Protein AF-A0A158M1P9-F1 (afdb_monomer_lite)

InterPro domains:
  IPR003829 Pirin, N-terminal domain [PF02678] (24-82)
  IPR011051 RmlC-like cupin domain superfamily [SSF51182] (9-82)
  IPR014710 RmlC-like jelly roll fold [G3DSA:2.60.120.10] (14-82)
  IPR053186 Quercetin 2,3-dioxygenase-related [PTHR43594] (4-82)

Foldseek 3Di:
DDDDDDPDDDDWDDWDDQFFAFGWTKPDACVVQNVVDPPDGTDIDGDPDDDDPPVDDTDHDDDDDPDDDDDDDDPDDDDDDD

Structure (mmCIF, N/CA/C/O backbone):
data_AF-A0A158M1P9-F1
#
_entry.id   AF-A0A158M1P9-F1
#
loop_
_atom_site.group_PDB
_atom_site.id
_atom_site.type_symbol
_atom_site.label_atom_id
_atom_site.label_alt_id
_atom_site.label_comp_id
_atom_site.label_asym_id
_atom_site.label_entity_id
_atom_site.label_seq_id
_atom_site.pdbx_PDB_ins_code
_atom_site.Cartn_x
_atom_site.Cartn_y
_atom_site.Cartn_z
_atom_site.occupancy
_atom_site.B_iso_or_equiv
_atom_site.auth_seq_id
_atom_site.auth_comp_id
_atom_site.auth_asym_id
_atom_site.auth_atom_id
_atom_site.pdbx_PDB_model_num
ATOM 1 N N . MET A 1 1 ? -30.030 -18.036 7.709 1.00 68.06 1 MET A N 1
ATOM 2 C CA . MET A 1 1 ? -28.716 -17.363 7.833 1.00 68.06 1 MET A CA 1
ATOM 3 C C . MET A 1 1 ? -28.972 -15.888 8.105 1.00 68.06 1 MET A C 1
ATOM 5 O O . MET A 1 1 ? -29.669 -15.265 7.314 1.00 68.06 1 MET A O 1
ATOM 9 N N . ASN A 1 2 ? -28.513 -15.347 9.237 1.00 80.25 2 ASN A N 1
ATOM 10 C CA . ASN A 1 2 ? -28.770 -13.946 9.592 1.00 80.25 2 ASN A CA 1
ATOM 11 C C . ASN A 1 2 ? -27.947 -13.006 8.704 1.00 80.25 2 ASN A C 1
ATOM 13 O O . ASN A 1 2 ? -26.725 -13.134 8.621 1.00 80.25 2 ASN A O 1
ATOM 17 N N . ARG A 1 3 ? -28.618 -12.056 8.047 1.00 91.06 3 ARG A N 1
ATOM 18 C CA . ARG A 1 3 ? -27.972 -11.032 7.221 1.00 91.06 3 ARG A CA 1
ATOM 19 C C . ARG A 1 3 ? -27.452 -9.914 8.121 1.00 91.06 3 ARG A C 1
ATOM 21 O O . ARG A 1 3 ? -28.196 -9.381 8.938 1.00 91.06 3 ARG A O 1
ATOM 28 N N . LYS A 1 4 ? -26.180 -9.552 7.968 1.00 94.62 4 LYS A N 1
ATOM 29 C CA . LYS A 1 4 ? -25.618 -8.371 8.638 1.00 94.62 4 LYS A CA 1
ATOM 30 C C . LYS A 1 4 ? -26.135 -7.094 7.965 1.00 94.62 4 LYS A C 1
ATOM 32 O O . LYS A 1 4 ? -26.276 -7.059 6.742 1.00 94.62 4 LYS A O 1
ATOM 37 N N . ALA A 1 5 ? -26.408 -6.062 8.762 1.00 96.06 5 ALA A N 1
ATOM 38 C CA . ALA A 1 5 ? -26.746 -4.731 8.264 1.00 96.06 5 ALA A CA 1
ATOM 39 C C . ALA A 1 5 ? -25.477 -3.963 7.859 1.00 96.06 5 ALA A C 1
ATOM 41 O O . ALA A 1 5 ? -24.428 -4.114 8.487 1.00 96.06 5 ALA A O 1
ATOM 42 N N . VAL A 1 6 ? -25.580 -3.128 6.823 1.00 94.56 6 VAL A N 1
ATOM 43 C CA . VAL A 1 6 ? -24.531 -2.163 6.468 1.00 94.56 6 VAL A CA 1
ATOM 44 C C . VAL A 1 6 ? -24.706 -0.941 7.361 1.00 94.56 6 VAL A C 1
ATOM 46 O O . VAL A 1 6 ? -25.747 -0.294 7.303 1.00 94.56 6 VAL A O 1
ATOM 49 N N . LEU A 1 7 ? -23.708 -0.651 8.195 1.00 94.12 7 LEU A N 1
ATOM 50 C CA . LEU A 1 7 ? -23.772 0.466 9.142 1.00 94.12 7 LEU A CA 1
ATOM 51 C C . LEU A 1 7 ? -23.359 1.801 8.508 1.00 94.12 7 LEU A C 1
ATOM 53 O O . LEU A 1 7 ? -23.920 2.836 8.844 1.00 94.12 7 LEU A O 1
ATOM 57 N N . GLU A 1 8 ? -22.381 1.782 7.599 1.00 92.94 8 GLU A N 1
ATOM 58 C CA . GLU A 1 8 ? -21.790 2.985 7.006 1.00 92.94 8 GLU A CA 1
ATOM 59 C C . GLU A 1 8 ? -21.176 2.661 5.632 1.00 92.94 8 GLU A C 1
ATOM 61 O O . GLU A 1 8 ? -20.729 1.535 5.395 1.00 92.94 8 GLU A O 1
ATOM 66 N N . ARG A 1 9 ? -21.135 3.649 4.727 1.00 92.88 9 ARG A N 1
ATOM 67 C CA . ARG A 1 9 ? -20.385 3.594 3.463 1.00 92.88 9 ARG A CA 1
ATOM 68 C C . ARG A 1 9 ? -19.499 4.827 3.356 1.00 92.88 9 ARG A C 1
ATOM 70 O O . ARG A 1 9 ? -20.005 5.944 3.338 1.00 92.88 9 ARG A O 1
ATOM 77 N N . LEU A 1 10 ? -18.198 4.605 3.229 1.00 90.94 10 LEU A N 1
ATOM 78 C CA . LEU A 1 10 ? -17.194 5.660 3.148 1.00 90.94 10 LEU A CA 1
ATOM 79 C C . LEU A 1 10 ? -16.649 5.779 1.725 1.00 90.94 10 LEU A C 1
ATOM 81 O O . LEU A 1 10 ? -16.495 4.778 1.024 1.00 90.94 10 LEU A O 1
ATOM 85 N N . SER A 1 11 ? -16.351 7.008 1.313 1.00 91.31 11 SER A N 1
ATOM 86 C CA . SER A 1 11 ? -15.647 7.291 0.063 1.00 91.31 11 SER A CA 1
ATOM 87 C C . SER A 1 11 ? -14.164 7.457 0.347 1.00 91.31 11 SER A C 1
ATOM 89 O O . SER A 1 11 ? -13.789 8.168 1.277 1.00 91.31 11 SER A O 1
ATOM 91 N N . ALA A 1 12 ? -13.316 6.832 -0.469 1.00 88.38 12 ALA A N 1
ATOM 92 C CA . ALA A 1 12 ? -11.880 6.990 -0.306 1.00 88.38 12 ALA A CA 1
ATOM 93 C C . ALA A 1 12 ? -11.418 8.394 -0.746 1.00 88.38 12 ALA A C 1
ATOM 95 O O . ALA A 1 12 ? -11.920 8.895 -1.765 1.00 88.38 12 ALA A O 1
ATOM 96 N N . PRO A 1 13 ? -10.456 9.000 -0.025 1.00 88.75 13 PRO A N 1
ATOM 97 C CA . PRO A 1 13 ? -9.854 10.282 -0.368 1.00 88.75 13 PRO A CA 1
ATOM 98 C C . PRO A 1 13 ? -9.161 10.263 -1.739 1.00 88.75 13 PRO A C 1
ATOM 100 O O . PRO A 1 13 ? -9.107 9.243 -2.445 1.00 88.75 13 PRO A O 1
ATOM 103 N N . SER A 1 14 ? -8.650 11.435 -2.123 1.00 92.56 14 SER A N 1
ATOM 104 C CA . SER A 1 14 ? -7.879 11.617 -3.350 1.00 92.56 14 SER A CA 1
ATOM 105 C C . SER A 1 14 ? -6.691 10.648 -3.424 1.00 92.56 14 SER A C 1
ATOM 107 O O . SER A 1 14 ? -6.097 10.327 -2.389 1.00 92.56 14 SER A O 1
ATOM 109 N N . PRO A 1 15 ? -6.326 10.185 -4.633 1.00 95.69 15 PRO A N 1
ATOM 110 C CA . PRO A 1 15 ? -5.148 9.352 -4.819 1.00 95.69 15 PRO A CA 1
ATOM 111 C C . PRO A 1 15 ? -3.865 10.052 -4.373 1.00 95.69 15 PRO A C 1
ATOM 113 O O . PRO A 1 15 ? -3.748 11.275 -4.457 1.00 95.69 15 PRO A O 1
ATOM 116 N N . HIS A 1 16 ? -2.885 9.258 -3.965 1.00 96.25 16 HIS A N 1
ATOM 117 C CA . HIS A 1 16 ? -1.522 9.701 -3.697 1.00 96.25 16 HIS A CA 1
ATOM 118 C C . HIS A 1 16 ? -0.526 8.627 -4.144 1.00 96.25 16 HIS A C 1
ATOM 120 O O . HIS A 1 16 ? -0.909 7.532 -4.553 1.00 96.25 16 HIS A O 1
ATOM 126 N N . TRP A 1 17 ? 0.761 8.955 -4.100 1.00 97.31 17 TRP A N 1
ATOM 127 C CA . TRP A 1 17 ? 1.827 8.045 -4.500 1.00 97.31 17 TRP A CA 1
ATOM 128 C C . TRP A 1 17 ? 2.528 7.453 -3.283 1.00 97.31 17 TRP A C 1
ATOM 130 O O . TRP A 1 17 ? 2.921 8.185 -2.375 1.00 97.31 17 TRP A O 1
ATOM 140 N N . VAL A 1 18 ? 2.746 6.140 -3.309 1.00 97.81 18 VAL A N 1
ATOM 141 C CA . VAL A 1 18 ? 3.728 5.462 -2.461 1.00 97.81 18 VAL A CA 1
ATOM 142 C C . VAL A 1 18 ? 4.948 5.155 -3.326 1.00 97.81 18 VAL A C 1
ATOM 144 O O . VAL A 1 18 ? 4.892 4.358 -4.268 1.00 97.81 18 VAL A O 1
ATOM 147 N N . GLY A 1 19 ? 6.048 5.853 -3.040 1.00 96.94 19 GLY A N 1
ATOM 148 C CA . GLY A 1 19 ? 7.210 5.879 -3.924 1.00 96.94 19 GLY A CA 1
ATOM 149 C C . GLY A 1 19 ? 6.842 6.401 -5.318 1.00 96.94 19 GLY A C 1
ATOM 150 O O . GLY A 1 19 ? 6.092 7.364 -5.446 1.00 96.94 19 GLY A O 1
ATOM 151 N N . ASN A 1 20 ? 7.355 5.761 -6.367 1.00 96.25 20 ASN A N 1
ATOM 152 C CA . ASN A 1 20 ? 7.060 6.100 -7.766 1.00 96.25 20 ASN A CA 1
ATOM 153 C C . ASN A 1 20 ? 6.392 4.950 -8.549 1.00 96.25 20 ASN A C 1
ATOM 155 O O . ASN A 1 20 ? 6.248 5.043 -9.768 1.00 96.25 20 ASN A O 1
ATOM 159 N N . GLY A 1 21 ? 6.019 3.857 -7.871 1.00 96.12 21 GLY A N 1
ATOM 160 C CA . GLY A 1 21 ? 5.413 2.671 -8.494 1.00 96.12 21 GLY A CA 1
ATOM 161 C C . GLY A 1 21 ? 3.962 2.404 -8.116 1.00 96.12 21 GLY A C 1
ATOM 162 O O . GLY A 1 21 ? 3.302 1.630 -8.802 1.00 96.12 21 GLY A O 1
ATOM 163 N N . PHE A 1 22 ? 3.447 3.054 -7.071 1.00 97.69 22 PHE A N 1
ATOM 164 C CA . PHE A 1 22 ? 2.126 2.741 -6.531 1.00 97.69 22 PHE A CA 1
ATOM 165 C C . PHE A 1 22 ? 1.266 4.009 -6.407 1.00 97.69 22 PHE A C 1
ATOM 167 O O . PHE A 1 22 ? 1.296 4.674 -5.369 1.00 97.69 22 PHE A O 1
ATOM 174 N N . PRO A 1 23 ? 0.494 4.371 -7.449 1.00 97.12 23 PRO A N 1
ATOM 175 C CA . PRO A 1 23 ? -0.568 5.362 -7.338 1.00 97.12 23 PRO A CA 1
ATOM 176 C C . PRO A 1 23 ? -1.761 4.713 -6.629 1.00 97.12 23 PRO A C 1
ATOM 178 O O . PRO A 1 23 ? -2.484 3.903 -7.214 1.00 97.12 23 PRO A O 1
ATOM 181 N N . VAL A 1 24 ? -1.943 5.033 -5.353 1.00 97.75 24 VAL A N 1
ATOM 182 C CA . VAL A 1 24 ? -2.899 4.372 -4.462 1.00 97.75 24 VAL A CA 1
ATOM 183 C C . VAL A 1 24 ? -4.006 5.308 -4.000 1.00 97.75 24 VAL A C 1
ATOM 185 O O . VAL A 1 24 ? -3.860 6.531 -3.955 1.00 97.75 24 VAL A O 1
ATOM 188 N N . ARG A 1 25 ? -5.126 4.716 -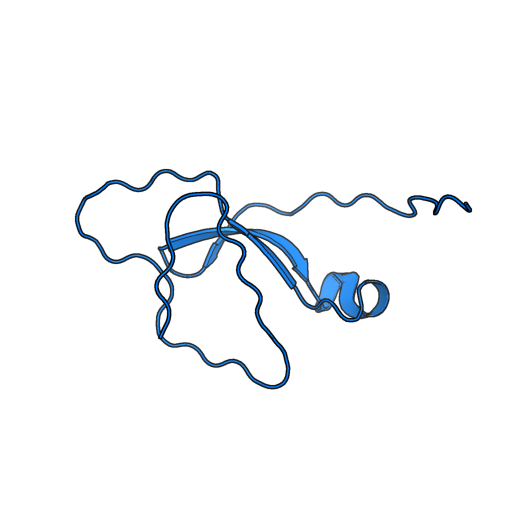3.590 1.00 96.19 25 ARG A N 1
ATOM 189 C CA . ARG A 1 25 ? -6.135 5.353 -2.741 1.00 96.19 25 ARG A CA 1
ATOM 190 C C . ARG A 1 25 ? -6.278 4.552 -1.453 1.00 96.19 25 ARG A C 1
ATOM 192 O O . ARG A 1 25 ? -6.663 3.384 -1.515 1.00 96.19 25 ARG A O 1
ATOM 199 N N . SER A 1 26 ? -6.047 5.188 -0.306 1.00 95.44 26 SER A N 1
ATOM 200 C CA . SER A 1 26 ? -6.291 4.561 0.997 1.00 95.44 26 SER A CA 1
ATOM 201 C C . SER A 1 26 ? -7.783 4.483 1.273 1.00 95.44 26 SER A C 1
ATOM 203 O O . SER A 1 26 ? -8.427 5.498 1.520 1.00 95.44 26 SER A O 1
ATOM 205 N N . LEU A 1 27 ? -8.348 3.281 1.238 1.00 94.62 27 LEU A N 1
ATOM 206 C CA . LEU A 1 27 ? -9.765 3.048 1.517 1.00 94.62 27 LEU A CA 1
ATOM 207 C C . LEU A 1 27 ? -10.070 3.187 3.014 1.00 94.62 27 LEU A C 1
ATOM 209 O O . LEU A 1 27 ? -11.148 3.650 3.382 1.00 94.62 27 LEU A O 1
ATOM 213 N N . PHE A 1 28 ? -9.112 2.817 3.868 1.00 94.06 28 PHE A N 1
ATOM 214 C CA . PHE A 1 28 ? -9.125 3.110 5.299 1.00 94.06 28 PHE A CA 1
ATOM 215 C C . PHE A 1 28 ? -7.714 3.123 5.894 1.00 94.06 28 PHE A C 1
ATOM 217 O O . PHE A 1 28 ? -6.774 2.569 5.323 1.00 94.06 28 PHE A O 1
ATOM 224 N N . SER A 1 29 ? -7.596 3.710 7.088 1.00 92.88 29 SER A N 1
ATOM 225 C CA . SER A 1 29 ? -6.379 3.712 7.901 1.00 92.88 29 SER A CA 1
ATOM 226 C C . SER A 1 29 ? -6.704 3.606 9.394 1.00 92.88 29 SER A C 1
ATOM 228 O O . SER A 1 29 ? -7.778 4.010 9.849 1.00 92.88 29 SER A O 1
ATOM 230 N N . TYR A 1 30 ? -5.767 3.096 10.187 1.00 90.75 30 TYR A N 1
ATOM 231 C CA . TYR A 1 30 ? -5.964 2.900 11.621 1.00 90.75 30 TYR A CA 1
ATOM 232 C C . TYR A 1 30 ? -6.284 4.203 12.383 1.00 90.75 30 TYR A C 1
ATOM 234 O O . TYR A 1 30 ? -7.206 4.183 13.199 1.00 90.75 30 TYR A O 1
ATOM 242 N N . PRO A 1 31 ? -5.643 5.358 12.101 1.00 87.88 31 PRO A N 1
ATOM 243 C CA . PRO A 1 31 ? -5.995 6.615 12.768 1.00 87.88 31 PRO A CA 1
ATOM 244 C C . PRO A 1 31 ? -7.443 7.072 12.535 1.00 87.88 31 PRO A C 1
ATOM 246 O O . PRO A 1 31 ? -7.995 7.776 13.375 1.00 87.88 31 PRO A O 1
ATOM 249 N N . SER A 1 32 ? -8.066 6.675 11.418 1.00 81.69 32 SER A N 1
ATOM 250 C CA . SER A 1 32 ? -9.437 7.077 11.079 1.00 81.69 32 SER A CA 1
ATOM 251 C C . SER A 1 32 ? -10.493 6.087 11.582 1.00 81.69 32 SER A C 1
ATOM 253 O O . SER A 1 32 ? -11.494 6.498 12.167 1.00 81.69 32 SER A O 1
ATOM 255 N N . LEU A 1 33 ? -10.277 4.780 11.389 1.00 86.25 33 LEU A N 1
ATOM 256 C CA . LEU A 1 33 ? -11.289 3.737 11.629 1.00 86.25 33 LEU A CA 1
ATOM 257 C C . LEU A 1 33 ? -10.813 2.585 12.529 1.00 86.25 33 LEU A C 1
ATOM 259 O O . LEU A 1 33 ? -11.568 1.640 12.763 1.00 86.25 33 LEU A O 1
ATOM 263 N N . GLY A 1 34 ? -9.592 2.655 13.059 1.00 81.81 34 GLY A N 1
ATOM 264 C CA . GLY A 1 34 ? -8.836 1.517 13.591 1.00 81.81 34 GLY A CA 1
ATOM 265 C C . GLY A 1 34 ? -9.595 0.592 14.536 1.00 81.81 34 GLY A C 1
ATOM 266 O O . GLY A 1 34 ? -9.716 -0.598 14.266 1.00 81.81 34 GLY A O 1
ATOM 267 N N . ARG A 1 35 ? -10.192 1.121 15.613 1.00 89.56 35 ARG A N 1
ATOM 268 C CA . ARG A 1 35 ? -10.937 0.278 16.573 1.00 89.56 35 ARG A CA 1
ATOM 269 C C . ARG A 1 35 ? -12.153 -0.424 15.960 1.00 89.56 35 ARG A C 1
ATOM 271 O O . ARG A 1 35 ? -12.496 -1.508 16.413 1.00 89.56 35 ARG A O 1
ATOM 278 N N . ARG A 1 36 ? -12.806 0.177 14.957 1.00 92.19 36 ARG A N 1
ATOM 279 C CA . ARG A 1 36 ? -13.978 -0.417 14.285 1.00 92.19 36 ARG A CA 1
ATOM 280 C C . ARG A 1 36 ? -13.590 -1.505 13.288 1.00 92.19 36 ARG A C 1
ATOM 282 O O . ARG A 1 36 ? -14.405 -2.378 13.016 1.00 92.19 36 ARG A O 1
ATOM 289 N N . LEU A 1 37 ? -12.377 -1.424 12.741 1.00 93.50 37 LEU A N 1
ATOM 290 C CA . LEU A 1 37 ? -11.883 -2.323 11.702 1.00 93.50 37 LEU A CA 1
ATOM 291 C C . LEU A 1 37 ? -10.844 -3.327 12.201 1.00 93.50 37 LEU A C 1
ATOM 293 O O . LEU A 1 37 ? -10.333 -4.084 11.387 1.00 93.50 37 LEU A O 1
ATOM 297 N N . SER A 1 38 ? -10.547 -3.374 13.502 1.00 95.69 38 SER A N 1
ATOM 298 C CA . SER A 1 38 ? -9.659 -4.393 14.072 1.00 95.69 38 SER A CA 1
ATOM 299 C C . SER A 1 38 ? -10.051 -5.796 13.575 1.00 95.69 38 SER A C 1
ATOM 301 O O . SER A 1 38 ? -11.236 -6.144 13.650 1.00 95.69 38 SER A O 1
ATOM 303 N N . PRO A 1 39 ? -9.102 -6.595 13.048 1.00 96.00 39 PRO A N 1
ATOM 304 C CA . PRO A 1 39 ? -7.639 -6.440 13.128 1.00 96.00 39 PRO A CA 1
ATOM 305 C C . PRO A 1 39 ? -6.971 -5.663 11.971 1.00 96.00 39 PRO A C 1
ATOM 307 O O . PRO A 1 39 ? -5.747 -5.641 11.875 1.00 96.00 39 PRO A O 1
ATOM 310 N N . PHE A 1 40 ? -7.729 -5.028 11.077 1.00 97.00 40 PHE A N 1
ATOM 311 C CA . PHE A 1 40 ? -7.188 -4.364 9.889 1.00 97.00 40 PHE A CA 1
ATOM 312 C C . PHE A 1 40 ? -6.654 -2.954 10.183 1.00 97.00 40 PHE A C 1
ATOM 314 O O . PHE A 1 40 ? -7.325 -2.131 10.811 1.00 97.00 40 PHE A O 1
ATOM 321 N N . LEU A 1 41 ? -5.450 -2.658 9.681 1.00 96.75 41 LEU A N 1
ATOM 322 C CA . LEU A 1 41 ? -4.749 -1.394 9.943 1.00 96.75 41 LEU A CA 1
ATOM 323 C C . LEU A 1 41 ? -4.806 -0.410 8.772 1.00 96.75 41 LEU A C 1
ATOM 325 O O . LEU A 1 41 ? -4.930 0.792 8.989 1.00 96.75 41 LEU A O 1
ATOM 329 N N . LEU A 1 42 ? -4.704 -0.895 7.538 1.00 96.75 42 LEU A N 1
ATOM 330 C CA . LEU A 1 42 ? -4.683 -0.066 6.337 1.00 96.75 42 LEU A CA 1
ATOM 331 C C . LEU A 1 42 ? -5.106 -0.901 5.126 1.00 96.75 42 LEU A C 1
ATOM 333 O O . LEU A 1 42 ? -4.812 -2.094 5.067 1.00 96.75 42 LEU A O 1
ATOM 337 N N . LEU A 1 43 ? -5.776 -0.266 4.165 1.00 96.81 43 LEU A N 1
ATOM 338 C CA . LEU A 1 43 ? -6.017 -0.845 2.846 1.00 96.81 43 LEU A CA 1
ATOM 339 C C . LEU A 1 43 ? -5.805 0.213 1.770 1.00 96.81 43 LEU A C 1
ATOM 341 O O . LEU A 1 43 ? -6.622 1.122 1.621 1.00 96.81 43 LEU A O 1
ATOM 345 N N . ASP A 1 44 ? -4.735 0.046 1.003 1.00 97.81 44 ASP A N 1
ATOM 346 C CA . ASP A 1 44 ? -4.473 0.819 -0.204 1.00 97.81 44 ASP A CA 1
ATOM 347 C C . ASP A 1 44 ? -4.923 0.042 -1.438 1.00 97.81 44 ASP A C 1
ATOM 349 O O . ASP A 1 44 ? -4.598 -1.132 -1.616 1.00 97.81 44 ASP A O 1
ATOM 353 N N . TYR A 1 45 ? -5.666 0.718 -2.313 1.00 97.56 45 TYR A N 1
ATOM 354 C CA . TYR A 1 45 ? -6.002 0.208 -3.636 1.00 97.56 45 TYR A CA 1
ATOM 355 C C . TYR A 1 45 ? -5.144 0.909 -4.689 1.00 97.56 45 TYR A C 1
ATOM 357 O O . TYR A 1 45 ? -5.288 2.116 -4.896 1.00 97.56 45 TYR A O 1
ATOM 365 N N . ALA A 1 46 ? -4.244 0.156 -5.325 1.00 97.31 46 ALA A N 1
ATOM 366 C CA . ALA A 1 46 ? -3.346 0.656 -6.362 1.00 97.31 46 ALA A CA 1
ATOM 367 C C . ALA A 1 46 ? -4.000 0.601 -7.752 1.00 97.31 46 ALA A C 1
ATOM 369 O O . ALA A 1 46 ? -4.434 -0.460 -8.202 1.00 97.31 46 ALA A O 1
ATOM 370 N N . GLY A 1 47 ? -3.997 1.733 -8.457 1.00 89.94 47 GLY A N 1
ATOM 371 C CA . GLY A 1 47 ? -4.450 1.832 -9.843 1.00 89.94 47 GLY A CA 1
ATOM 372 C C . GLY A 1 47 ? -5.9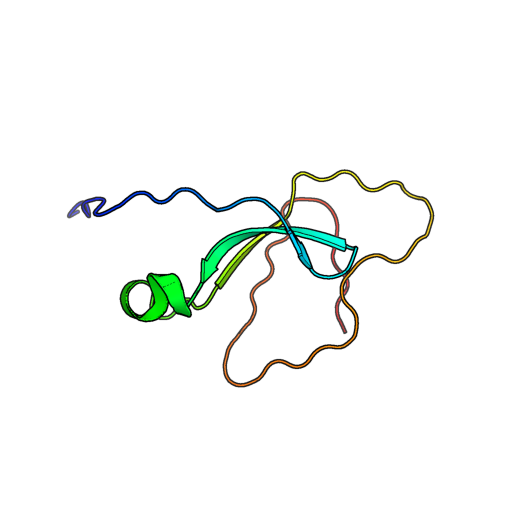73 1.955 -10.046 1.00 89.94 47 GLY A C 1
ATOM 373 O O . GLY A 1 47 ? -6.703 2.328 -9.123 1.00 89.94 47 GLY A O 1
ATOM 374 N N . PRO A 1 48 ? -6.460 1.692 -11.278 1.00 91.50 48 PRO A N 1
ATOM 375 C CA . PRO A 1 48 ? -5.688 1.224 -12.434 1.00 91.50 48 PRO A CA 1
ATOM 376 C C . PRO A 1 48 ? -4.683 2.274 -12.934 1.00 91.50 48 PRO A C 1
ATOM 378 O O . PRO A 1 48 ? -4.985 3.463 -12.987 1.00 91.50 48 PRO A O 1
ATOM 381 N N . ALA A 1 49 ? -3.481 1.830 -13.299 1.00 93.88 49 ALA A N 1
ATOM 382 C CA . ALA A 1 49 ? -2.435 2.665 -13.883 1.00 93.88 49 ALA A CA 1
ATOM 383 C C . ALA A 1 49 ? -1.687 1.872 -14.959 1.00 93.88 49 ALA A C 1
ATOM 385 O O . ALA A 1 49 ? -1.444 0.679 -14.794 1.00 93.88 49 ALA A O 1
ATOM 386 N N . THR A 1 50 ? -1.332 2.535 -16.059 1.00 95.00 50 THR A N 1
ATOM 387 C CA . THR A 1 50 ? -0.492 1.951 -17.113 1.00 95.00 50 THR A CA 1
ATOM 388 C C . THR A 1 50 ? 0.901 2.546 -17.006 1.00 95.00 50 THR A C 1
ATOM 390 O O . THR A 1 50 ? 1.052 3.767 -17.000 1.00 95.00 50 THR A O 1
ATOM 393 N N . PHE A 1 51 ? 1.914 1.689 -16.934 1.00 93.81 51 PHE A N 1
ATOM 394 C CA . PHE A 1 51 ? 3.314 2.095 -16.927 1.00 93.81 51 PHE A CA 1
ATOM 395 C C . PHE A 1 51 ? 3.956 1.739 -18.265 1.00 93.81 51 PHE A C 1
ATOM 397 O O . PHE A 1 51 ? 3.745 0.644 -18.785 1.00 93.81 51 PHE A O 1
ATOM 404 N N . ALA A 1 52 ? 4.736 2.663 -18.826 1.00 93.69 52 ALA A N 1
ATOM 405 C CA . ALA A 1 52 ? 5.509 2.393 -20.030 1.00 93.69 52 ALA A CA 1
ATOM 406 C C . ALA A 1 52 ? 6.632 1.385 -19.736 1.00 93.69 52 ALA A C 1
ATOM 408 O O . ALA A 1 52 ? 7.264 1.440 -18.681 1.00 93.69 52 ALA A O 1
ATOM 409 N N . GLY A 1 53 ? 6.910 0.496 -20.693 1.00 92.25 53 GLY A N 1
ATOM 410 C CA . GLY A 1 53 ? 8.045 -0.431 -20.659 1.00 92.25 53 GLY A CA 1
ATOM 411 C C . GLY A 1 53 ? 9.374 0.258 -20.983 1.00 92.25 53 GLY A C 1
ATOM 412 O O . GLY A 1 53 ? 10.070 -0.152 -21.902 1.00 92.25 53 GLY A O 1
ATOM 413 N N . ASP A 1 54 ? 9.705 1.329 -20.264 1.00 94.81 54 ASP A N 1
ATOM 414 C CA . ASP A 1 54 ? 10.892 2.172 -20.482 1.00 94.81 54 ASP A CA 1
ATOM 415 C C . ASP A 1 54 ? 12.142 1.698 -19.716 1.00 94.81 54 ASP A C 1
ATOM 417 O O . ASP A 1 54 ? 13.173 2.367 -19.716 1.00 94.81 54 ASP A O 1
ATOM 421 N N . GLY A 1 55 ? 12.054 0.550 -19.037 1.00 93.06 55 GLY A N 1
ATOM 422 C CA . GLY A 1 55 ? 13.139 -0.017 -18.233 1.00 93.06 55 GLY A CA 1
ATOM 423 C C . GLY A 1 55 ? 13.372 0.683 -16.888 1.00 93.06 55 GLY A C 1
ATOM 424 O O . GLY A 1 55 ? 14.221 0.237 -16.112 1.00 93.06 55 GLY A O 1
ATOM 425 N N . VAL A 1 56 ? 12.621 1.741 -16.562 1.00 94.62 56 VAL A N 1
ATOM 426 C CA . VAL A 1 56 ? 12.748 2.436 -15.276 1.00 94.62 56 VAL A CA 1
ATOM 427 C C . VAL A 1 56 ? 12.170 1.564 -14.164 1.00 94.62 56 VAL A C 1
ATOM 429 O O . VAL A 1 56 ? 10.987 1.211 -14.169 1.00 94.62 56 VAL A O 1
ATOM 432 N N . ARG A 1 57 ? 12.999 1.248 -13.161 1.00 94.19 57 ARG A N 1
ATOM 433 C CA . ARG A 1 57 ? 12.544 0.557 -11.949 1.00 94.19 57 ARG A CA 1
ATOM 434 C C . ARG A 1 57 ? 11.666 1.492 -11.125 1.00 94.19 57 ARG A C 1
ATOM 436 O O . ARG A 1 57 ? 12.128 2.520 -10.633 1.00 94.19 57 ARG A O 1
ATOM 443 N N . ARG A 1 58 ? 10.401 1.109 -10.979 1.00 95.94 58 ARG A N 1
ATOM 444 C CA . ARG A 1 58 ? 9.408 1.808 -10.165 1.00 95.94 58 ARG A CA 1
ATOM 445 C C . ARG A 1 58 ? 9.076 0.986 -8.930 1.00 95.94 58 ARG A C 1
ATOM 447 O O . ARG A 1 58 ? 9.105 -0.239 -8.977 1.00 95.94 58 ARG A O 1
ATOM 454 N N . GLY A 1 59 ? 8.747 1.661 -7.840 1.00 96.50 59 GLY A N 1
ATOM 455 C CA . GLY A 1 59 ? 8.352 1.027 -6.594 1.00 96.50 59 GLY A CA 1
ATOM 456 C C . GLY A 1 5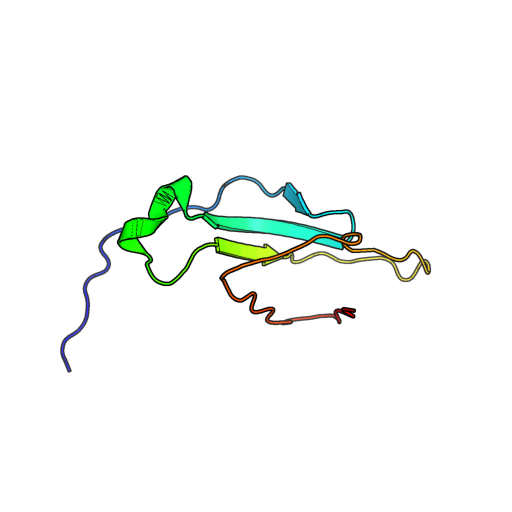9 ? 8.537 1.959 -5.410 1.00 96.50 59 GLY A C 1
ATOM 457 O O . GLY A 1 59 ? 8.438 3.181 -5.528 1.00 96.50 59 GLY A O 1
ATOM 458 N N . VAL A 1 60 ? 8.824 1.355 -4.268 1.00 97.44 60 VAL A N 1
ATOM 459 C CA . VAL A 1 60 ? 9.237 2.027 -3.041 1.00 97.44 60 VAL A CA 1
ATOM 460 C C . VAL A 1 60 ? 10.611 1.480 -2.658 1.00 97.44 60 VAL A C 1
ATOM 462 O O . VAL A 1 60 ? 10.887 0.302 -2.880 1.00 97.44 60 VAL A O 1
ATOM 465 N N . GLY A 1 61 ? 11.490 2.352 -2.158 1.00 96.31 61 GLY A N 1
ATOM 466 C CA . GLY A 1 61 ? 12.811 1.948 -1.677 1.00 96.31 61 GLY A CA 1
ATOM 467 C C . GLY A 1 61 ? 12.731 1.088 -0.415 1.00 96.31 61 GLY A C 1
ATOM 468 O O . GLY A 1 61 ? 11.647 0.728 0.047 1.00 96.31 61 GLY A O 1
ATOM 469 N N . GLU A 1 62 ? 13.890 0.781 0.161 1.00 97.69 62 GLU A N 1
ATOM 470 C CA . GLU A 1 62 ? 13.972 0.073 1.438 1.00 97.69 62 GLU A CA 1
ATOM 471 C C . GLU A 1 62 ? 13.172 0.808 2.523 1.00 97.69 62 GLU A C 1
ATOM 473 O O . GLU A 1 62 ? 13.297 2.024 2.690 1.00 97.69 62 GLU A O 1
ATOM 478 N N . HIS A 1 63 ? 12.321 0.074 3.241 1.00 97.88 63 HIS A N 1
ATOM 479 C CA . HIS A 1 63 ? 11.522 0.622 4.331 1.00 97.88 63 HIS A CA 1
ATOM 480 C C . HIS A 1 63 ? 11.144 -0.478 5.341 1.00 97.88 63 HIS A C 1
ATOM 482 O O . HIS A 1 63 ? 10.824 -1.598 4.941 1.00 97.88 63 HIS A O 1
ATOM 488 N N . PRO A 1 64 ? 11.177 -0.189 6.654 1.00 97.94 64 PRO A N 1
ATOM 489 C CA . PRO A 1 64 ? 10.923 -1.191 7.682 1.00 97.94 64 PRO A CA 1
ATOM 490 C C . PRO A 1 64 ? 9.430 -1.361 8.002 1.00 97.94 64 PRO A C 1
ATOM 492 O O . PRO A 1 64 ? 8.657 -0.406 7.946 1.00 97.94 64 PRO A O 1
ATOM 495 N N . HIS A 1 65 ? 9.066 -2.557 8.477 1.00 98.06 65 HIS A N 1
ATOM 496 C CA . HIS A 1 65 ? 7.789 -2.857 9.143 1.00 98.06 65 HIS A CA 1
ATOM 497 C C . HIS A 1 65 ? 8.048 -3.632 10.442 1.00 98.06 65 HIS A C 1
ATOM 499 O O . HIS A 1 65 ? 9.031 -4.366 10.548 1.00 98.06 65 HIS A O 1
ATOM 505 N N . ARG A 1 66 ? 7.189 -3.472 11.457 1.00 98.38 66 ARG A N 1
ATOM 506 C CA . ARG A 1 66 ? 7.309 -4.187 12.741 1.00 98.38 66 ARG A CA 1
ATOM 507 C C . ARG A 1 66 ? 5.948 -4.352 13.412 1.00 98.38 66 ARG A C 1
ATOM 509 O O . ARG A 1 66 ? 5.241 -3.371 13.602 1.00 98.38 66 ARG A O 1
ATOM 516 N N . GLY A 1 67 ? 5.646 -5.569 13.870 1.00 98.19 67 GLY A N 1
ATOM 517 C CA . GLY A 1 67 ? 4.501 -5.846 14.750 1.00 98.19 67 GLY A CA 1
ATOM 518 C C . GLY A 1 67 ? 3.147 -6.007 14.050 1.00 98.19 67 GLY A C 1
ATOM 519 O O . GLY A 1 67 ? 2.125 -6.013 14.728 1.00 98.19 67 GLY A 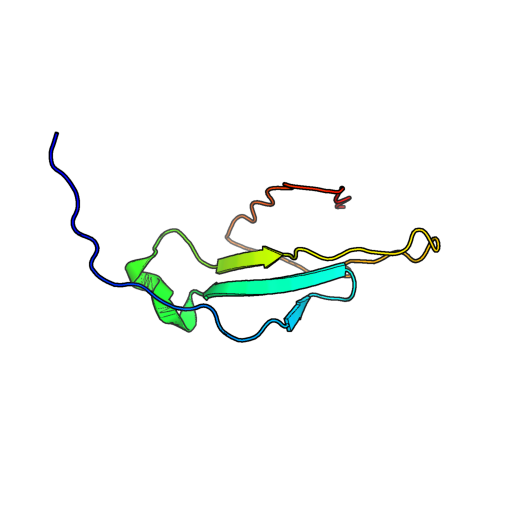O 1
ATOM 520 N N . PHE A 1 68 ? 3.130 -6.128 12.723 1.00 98.19 68 PHE A N 1
ATOM 521 C CA . PHE A 1 68 ? 1.942 -6.404 11.914 1.00 98.19 68 PHE A CA 1
ATOM 522 C C . PHE A 1 68 ? 2.343 -7.077 10.596 1.00 98.19 68 PHE A C 1
ATOM 524 O O . PHE A 1 68 ? 3.531 -7.197 10.292 1.00 98.19 68 PHE A O 1
ATOM 531 N N . GLU A 1 69 ? 1.347 -7.497 9.820 1.00 98.50 69 GLU A N 1
ATOM 532 C CA . GLU A 1 69 ? 1.525 -8.143 8.520 1.00 98.50 69 GLU A CA 1
ATOM 533 C C . GLU A 1 69 ? 1.083 -7.218 7.385 1.00 98.50 69 GLU A C 1
ATOM 535 O O . GLU A 1 69 ? 0.123 -6.453 7.520 1.00 98.50 69 GLU A O 1
ATOM 540 N N . THR A 1 70 ? 1.767 -7.312 6.248 1.00 98.38 70 THR A N 1
ATOM 541 C CA . THR A 1 70 ? 1.335 -6.704 4.989 1.00 98.38 70 THR A CA 1
ATOM 542 C C . THR A 1 70 ? 0.881 -7.810 4.042 1.00 98.38 70 THR A C 1
ATOM 544 O O . THR A 1 70 ? 1.536 -8.840 3.904 1.00 98.38 70 THR A O 1
ATOM 547 N N . VAL A 1 71 ? -0.267 -7.611 3.393 1.00 98.50 71 VAL A N 1
ATOM 548 C CA . VAL A 1 71 ? -0.800 -8.547 2.395 1.00 98.50 71 VAL A CA 1
ATOM 549 C C . VAL A 1 71 ? -0.981 -7.794 1.088 1.00 98.50 71 VAL A C 1
ATOM 551 O O . VAL A 1 71 ? -1.782 -6.864 1.009 1.00 98.50 71 VAL A O 1
ATOM 554 N N . THR A 1 72 ? -0.248 -8.213 0.059 1.00 98.44 72 THR A N 1
ATOM 555 C CA . THR A 1 72 ? -0.329 -7.633 -1.286 1.00 98.44 72 THR A CA 1
ATOM 556 C C . THR A 1 72 ? -1.082 -8.584 -2.205 1.00 98.44 72 THR A C 1
ATOM 558 O O . THR A 1 72 ? -0.661 -9.721 -2.405 1.00 98.44 72 THR A O 1
ATOM 561 N N . ILE A 1 73 ? -2.184 -8.111 -2.790 1.00 98.38 73 ILE A N 1
ATOM 562 C CA . ILE A 1 73 ? -2.965 -8.853 -3.787 1.00 98.38 73 ILE A CA 1
ATOM 563 C C . ILE A 1 73 ? -2.751 -8.182 -5.141 1.00 98.38 73 ILE A C 1
ATOM 565 O O . ILE A 1 73 ? -3.166 -7.041 -5.347 1.00 98.38 73 ILE A O 1
ATOM 569 N N . VAL A 1 74 ? -2.098 -8.887 -6.063 1.00 97.62 74 VAL A N 1
ATOM 570 C CA . VAL A 1 74 ? -1.834 -8.381 -7.414 1.00 97.62 74 VAL A CA 1
ATOM 571 C C . VAL A 1 74 ? -2.967 -8.811 -8.338 1.00 97.62 74 VAL A C 1
ATOM 573 O O . VAL A 1 74 ? -3.105 -9.989 -8.653 1.00 97.62 74 VAL A O 1
ATOM 576 N N . TYR A 1 75 ? -3.785 -7.847 -8.767 1.00 97.44 75 TYR A N 1
ATOM 577 C CA . TYR A 1 75 ? -4.846 -8.088 -9.752 1.00 97.44 75 TYR A CA 1
ATOM 578 C C . TYR A 1 75 ? -4.338 -8.024 -11.199 1.00 97.44 75 TYR A C 1
ATOM 580 O O . TYR A 1 75 ? -4.828 -8.762 -12.048 1.00 97.44 75 TYR A O 1
ATOM 588 N N . ALA A 1 76 ? -3.385 -7.133 -11.489 1.00 96.75 76 ALA A N 1
ATOM 589 C CA . ALA A 1 76 ? -2.786 -6.956 -12.810 1.00 96.75 76 ALA A CA 1
ATOM 590 C C . ALA A 1 76 ? -1.348 -6.429 -12.684 1.00 96.75 76 ALA A C 1
ATOM 592 O O . ALA A 1 76 ? -1.065 -5.614 -11.804 1.00 96.75 76 ALA A O 1
ATOM 593 N N . GLY A 1 77 ? -0.464 -6.869 -13.584 1.00 95.19 77 GLY A N 1
ATOM 594 C CA . GLY A 1 77 ? 0.972 -6.593 -13.508 1.00 95.19 77 GLY A CA 1
ATOM 595 C C . GLY A 1 77 ? 1.692 -7.532 -12.539 1.00 95.19 77 GLY A C 1
ATOM 596 O O . GLY A 1 77 ? 1.193 -8.609 -12.224 1.00 95.19 77 GLY A O 1
ATOM 597 N N . GLU A 1 78 ? 2.872 -7.125 -12.077 1.00 95.75 78 GLU A N 1
ATOM 598 C CA . GLU A 1 78 ? 3.741 -7.933 -11.216 1.00 95.75 78 GLU A CA 1
ATOM 599 C C . GLU A 1 78 ? 4.451 -7.04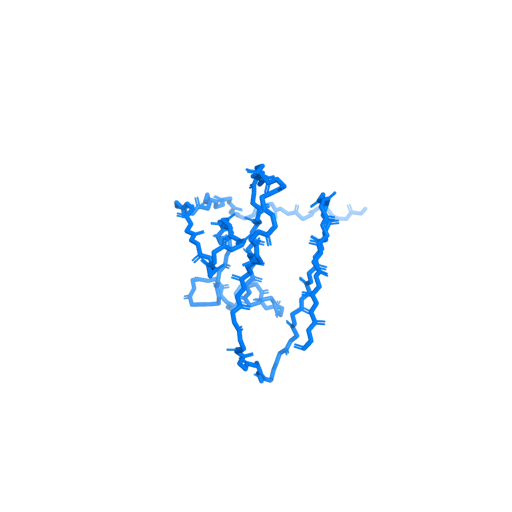3 -10.189 1.00 95.75 78 GLU A C 1
ATOM 601 O O . GLU A 1 78 ? 4.717 -5.867 -10.447 1.00 95.75 78 GLU A O 1
ATOM 606 N N . VAL A 1 79 ? 4.772 -7.604 -9.018 1.00 96.94 79 VAL A N 1
ATOM 607 C CA . VAL A 1 79 ? 5.522 -6.918 -7.956 1.00 96.94 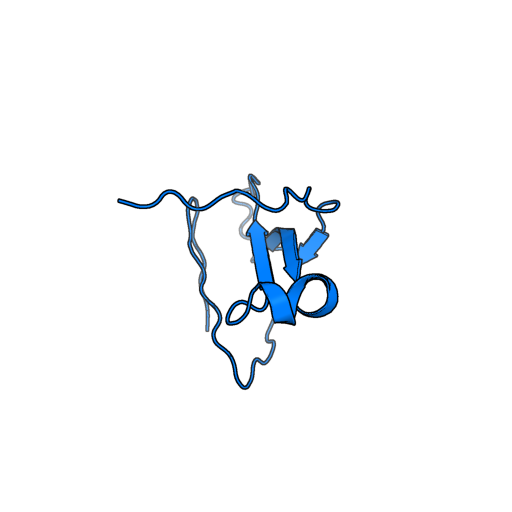79 VAL A CA 1
ATOM 608 C C . VAL A 1 79 ? 6.658 -7.816 -7.486 1.00 96.94 79 VAL A C 1
ATOM 610 O O . VAL A 1 79 ? 6.422 -8.914 -6.985 1.00 96.94 79 VAL A O 1
ATOM 613 N N . ALA A 1 80 ? 7.889 -7.322 -7.594 1.00 96.81 80 ALA A N 1
ATOM 614 C CA . ALA A 1 80 ? 9.047 -7.929 -6.950 1.00 96.81 80 ALA A CA 1
ATOM 615 C C . ALA A 1 80 ? 9.272 -7.289 -5.572 1.00 96.81 80 ALA A C 1
ATOM 617 O O . ALA A 1 80 ? 9.192 -6.068 -5.434 1.00 96.81 80 ALA A O 1
ATOM 618 N N . HIS A 1 81 ? 9.579 -8.105 -4.566 1.00 95.25 81 HIS A N 1
ATOM 619 C CA . HIS A 1 81 ? 9.916 -7.664 -3.213 1.00 95.25 81 HIS A CA 1
ATOM 620 C C . HIS A 1 81 ? 11.194 -8.362 -2.727 1.00 95.25 81 HIS A C 1
ATOM 622 O O . HIS A 1 81 ? 11.501 -9.474 -3.165 1.00 95.25 81 HIS A O 1
ATOM 628 N N . ARG A 1 82 ? 11.951 -7.692 -1.855 1.00 92.12 82 ARG A N 1
ATOM 629 C CA . ARG A 1 82 ? 13.145 -8.207 -1.178 1.00 92.12 82 ARG A CA 1
ATOM 630 C C . ARG A 1 82 ? 13.264 -7.568 0.196 1.00 92.12 82 ARG A C 1
ATOM 632 O O . ARG A 1 82 ? 12.930 -6.368 0.283 1.00 92.12 82 ARG A O 1
#

Organism: NCBI:txid1331206

Radius of gyration: 15.71 Å; chains: 1; bounding box: 43×29×37 Å

Sequence (82 aa):
MNRKAVLERLSAPSPHWVGNGFPVRSLFSYPSLGRRLSPFLLLDYAGPATFAGDGVRRGVGEHPHRGFETVTIVYAGEVAHR

Secondary structure (DSSP, 8-state):
-PPPPP---------EEETTTEEEEEEEEHHHHHHHHTT--EEEEE-------S----S--S----SS------SSS-----

pLDDT: mean 94.26, std 4.79, range [68.06, 98.5]